Protein AF-A0A8X7SGF1-F1 (afdb_monomer)

Structure (mmCIF, N/CA/C/O backbone):
data_AF-A0A8X7SGF1-F1
#
_entry.id   AF-A0A8X7SGF1-F1
#
loop_
_atom_site.group_PDB
_atom_site.id
_atom_site.type_symbol
_atom_site.label_atom_id
_atom_site.label_alt_id
_atom_site.label_comp_id
_atom_site.label_asym_id
_atom_site.label_entity_id
_atom_site.label_seq_id
_atom_site.pdbx_PDB_ins_code
_atom_site.Cartn_x
_atom_site.Cartn_y
_atom_site.Cartn_z
_atom_site.occupancy
_atom_site.B_iso_or_equiv
_atom_site.auth_seq_id
_atom_site.auth_comp_id
_atom_site.auth_asym_id
_atom_site.auth_atom_id
_atom_site.pdbx_PDB_model_num
ATOM 1 N N . THR A 1 1 ? -8.282 21.516 -9.832 1.00 33.25 1 THR A N 1
ATOM 2 C CA . THR A 1 1 ? -8.262 21.975 -8.421 1.00 33.25 1 THR A CA 1
ATOM 3 C C . THR A 1 1 ? -7.778 20.864 -7.497 1.00 33.25 1 THR A C 1
ATOM 5 O O . THR A 1 1 ? -8.524 20.370 -6.670 1.00 33.25 1 THR A O 1
ATOM 8 N N . VAL A 1 2 ? -6.509 20.469 -7.648 1.00 25.66 2 VAL A N 1
ATOM 9 C CA . VAL A 1 2 ? -5.849 19.397 -6.868 1.00 25.66 2 VAL A CA 1
ATOM 10 C C . VAL A 1 2 ? -4.891 20.011 -5.836 1.00 25.66 2 VAL A C 1
ATOM 12 O O . VAL A 1 2 ? -4.900 19.639 -4.670 1.00 25.66 2 VAL A O 1
ATOM 15 N N . ARG A 1 3 ? -4.196 21.092 -6.219 1.00 24.41 3 ARG A N 1
ATOM 16 C CA . ARG A 1 3 ? -3.264 21.867 -5.378 1.00 24.41 3 ARG A CA 1
ATOM 17 C C . ARG A 1 3 ? -3.880 22.442 -4.092 1.00 24.41 3 ARG A C 1
ATOM 19 O O . ARG A 1 3 ? -3.211 22.495 -3.069 1.00 24.41 3 ARG A O 1
ATOM 26 N N . LYS A 1 4 ? -5.159 22.846 -4.118 1.00 27.17 4 LYS A N 1
ATOM 27 C CA . LYS A 1 4 ? -5.840 23.381 -2.922 1.00 27.17 4 LYS A CA 1
ATOM 28 C C . LYS A 1 4 ? -6.104 22.295 -1.871 1.00 27.17 4 LYS A C 1
ATOM 30 O O . LYS A 1 4 ? -5.933 22.583 -0.699 1.00 27.17 4 LYS A O 1
ATOM 35 N N . ARG A 1 5 ? -6.439 21.064 -2.288 1.00 30.67 5 ARG A N 1
ATOM 36 C CA . ARG A 1 5 ? -6.749 19.935 -1.388 1.00 30.67 5 ARG A CA 1
ATOM 37 C C . ARG A 1 5 ? -5.486 19.368 -0.721 1.00 30.67 5 ARG A C 1
ATOM 39 O O . ARG A 1 5 ? -5.527 19.025 0.453 1.00 30.67 5 ARG A O 1
ATOM 46 N N . TRP A 1 6 ? -4.356 19.377 -1.437 1.00 27.52 6 TRP A N 1
ATOM 47 C CA . TRP A 1 6 ? -3.036 19.022 -0.898 1.00 27.52 6 TRP A CA 1
ATOM 48 C C . TRP A 1 6 ? -2.572 19.964 0.219 1.00 27.52 6 TRP A C 1
ATOM 50 O O . TRP A 1 6 ? -2.143 19.490 1.263 1.00 27.52 6 TRP A O 1
ATOM 60 N N . ASN A 1 7 ? -2.723 21.284 0.051 1.00 27.34 7 ASN A N 1
ATOM 61 C CA . ASN A 1 7 ? -2.310 22.245 1.081 1.00 27.34 7 ASN A CA 1
ATOM 62 C C . ASN A 1 7 ? -3.175 22.178 2.346 1.00 27.34 7 ASN A C 1
ATOM 64 O O . ASN A 1 7 ? -2.676 22.460 3.428 1.00 27.34 7 ASN A O 1
ATOM 68 N N . THR A 1 8 ? -4.455 21.808 2.243 1.00 32.03 8 THR A N 1
ATOM 69 C CA . THR A 1 8 ? -5.311 21.639 3.429 1.00 32.03 8 THR A CA 1
ATOM 70 C C . THR A 1 8 ? -4.934 20.384 4.218 1.00 32.03 8 THR A C 1
ATOM 72 O O . THR A 1 8 ? -4.8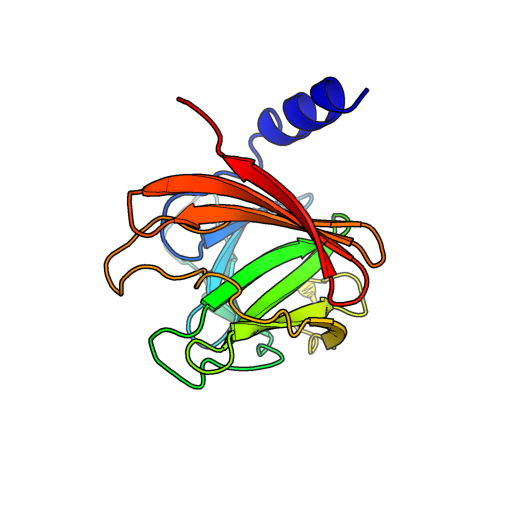69 20.449 5.437 1.00 32.03 8 THR A O 1
ATOM 75 N N . LEU A 1 9 ? -4.612 19.280 3.529 1.00 36.00 9 LEU A N 1
ATOM 76 C CA . LEU A 1 9 ? -4.141 18.025 4.134 1.00 36.00 9 LEU A CA 1
ATOM 77 C C . LEU A 1 9 ? -2.735 18.143 4.745 1.00 36.00 9 LEU A C 1
ATOM 79 O O . LEU A 1 9 ? -2.491 17.574 5.800 1.00 36.00 9 LEU A O 1
ATOM 83 N N . PHE A 1 10 ? -1.828 18.905 4.122 1.00 30.88 10 PHE A N 1
ATOM 84 C CA . PHE A 1 10 ? -0.491 19.176 4.674 1.00 30.88 10 PHE A CA 1
ATOM 85 C C . PHE A 1 10 ? -0.504 20.178 5.842 1.00 30.88 10 PHE A C 1
ATOM 87 O O . PHE A 1 10 ? 0.344 20.091 6.726 1.00 30.88 10 PHE A O 1
ATOM 94 N N . ASN A 1 11 ? -1.444 21.133 5.857 1.00 34.44 11 ASN A N 1
ATOM 95 C CA . ASN A 1 11 ? -1.582 22.107 6.949 1.00 34.44 11 ASN A CA 1
ATOM 96 C C . ASN A 1 11 ? -2.370 21.570 8.150 1.00 34.44 11 ASN A C 1
ATOM 98 O O . ASN A 1 11 ? -2.346 22.195 9.215 1.00 34.44 11 ASN A O 1
ATOM 102 N N . ASP A 1 12 ? -3.057 20.436 8.006 1.00 39.19 12 ASP A N 1
ATOM 103 C CA . ASP A 1 12 ? -3.652 19.743 9.138 1.00 39.19 12 ASP A CA 1
ATOM 104 C C . ASP A 1 12 ? -2.522 19.052 9.917 1.00 39.19 12 ASP A C 1
ATOM 106 O O . ASP A 1 12 ? -2.085 17.946 9.601 1.00 39.19 12 ASP A O 1
ATOM 110 N N . LYS A 1 13 ? -2.002 19.742 10.941 1.00 38.00 13 LYS A N 1
ATOM 111 C CA . LYS A 1 13 ? -0.894 19.314 11.824 1.00 38.00 13 LYS A CA 1
ATOM 112 C C . LYS A 1 13 ? -1.140 17.980 12.558 1.00 38.00 13 LYS A C 1
ATOM 114 O O . LYS A 1 13 ? -0.336 17.589 13.399 1.00 38.00 13 LYS A O 1
ATOM 119 N N . ARG A 1 14 ? -2.242 17.289 12.263 1.00 41.00 14 ARG A N 1
ATOM 120 C CA . ARG A 1 14 ? -2.637 15.981 12.794 1.00 41.00 14 ARG A CA 1
ATOM 121 C C . ARG A 1 14 ? -1.751 14.830 12.317 1.00 41.00 14 ARG A C 1
ATOM 123 O O . ARG A 1 14 ? -1.764 13.781 12.950 1.00 41.00 14 ARG A O 1
ATOM 130 N N . PHE A 1 15 ? -0.967 15.016 11.252 1.00 42.66 15 PHE A N 1
ATOM 131 C CA . PHE A 1 15 ? -0.182 13.937 10.651 1.00 42.66 15 PHE A CA 1
ATOM 132 C C . PHE A 1 15 ? 1.265 14.366 10.392 1.00 42.66 15 PHE A C 1
ATOM 134 O O . PHE A 1 15 ? 1.581 14.984 9.379 1.00 42.66 15 PHE A O 1
ATOM 141 N N . ILE A 1 16 ? 2.164 14.004 11.310 1.00 43.22 16 ILE A N 1
ATOM 142 C CA . ILE A 1 16 ? 3.612 14.169 11.138 1.00 43.22 16 ILE A CA 1
ATOM 143 C C . ILE A 1 16 ? 4.222 12.782 10.926 1.00 43.22 16 ILE A C 1
ATOM 145 O O . ILE A 1 16 ? 4.284 11.975 11.849 1.00 43.22 16 ILE A O 1
ATOM 149 N N . ASN A 1 17 ? 4.670 12.510 9.699 1.00 40.09 17 ASN A N 1
ATOM 150 C CA . ASN A 1 17 ? 5.427 11.310 9.350 1.00 40.09 17 ASN A CA 1
ATOM 151 C C .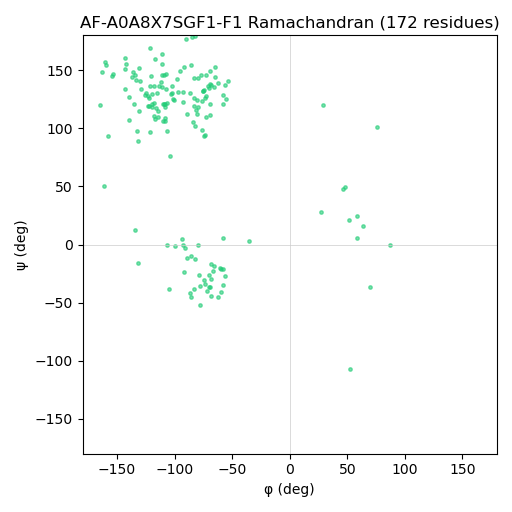 ASN A 1 17 ? 6.910 11.549 9.674 1.00 40.09 17 ASN A C 1
ATOM 153 O O . ASN A 1 17 ? 7.590 12.291 8.964 1.00 40.09 17 ASN A O 1
ATOM 157 N N . LYS A 1 18 ? 7.409 10.949 10.756 1.00 33.84 18 LYS A N 1
ATOM 158 C CA . LYS A 1 18 ? 8.845 10.850 11.042 1.00 33.84 18 LYS A CA 1
ATOM 159 C C . LYS A 1 18 ? 9.219 9.370 11.057 1.00 33.84 18 LYS A C 1
ATOM 161 O O . LYS A 1 18 ? 8.800 8.656 11.959 1.00 33.84 18 LYS A O 1
ATOM 166 N N . SER A 1 19 ? 9.947 8.973 10.011 1.00 45.72 19 SER A N 1
ATOM 167 C CA . SER A 1 19 ? 10.858 7.824 9.883 1.00 45.72 19 SER A CA 1
ATOM 168 C C . SER A 1 19 ? 10.566 6.579 10.740 1.00 45.72 19 SER A C 1
ATOM 170 O O . SER A 1 19 ? 10.668 6.604 11.962 1.00 45.72 19 SER A O 1
ATOM 172 N N . THR A 1 20 ? 10.350 5.453 10.043 1.00 43.16 20 THR A N 1
ATOM 173 C CA . THR A 1 20 ? 9.985 4.092 10.510 1.00 43.16 20 THR A CA 1
ATOM 174 C C . THR A 1 20 ? 8.517 3.951 10.916 1.00 43.16 20 THR A C 1
ATOM 176 O O . THR A 1 20 ? 8.130 4.409 11.976 1.00 43.16 20 THR A O 1
ATOM 179 N N . PHE A 1 21 ? 7.704 3.360 10.022 1.00 50.69 21 PHE A N 1
ATOM 180 C CA . PHE A 1 21 ? 6.302 2.902 10.152 1.00 50.69 21 PHE A CA 1
ATOM 181 C C . PHE A 1 21 ? 5.362 3.581 11.169 1.00 50.69 21 PHE A C 1
ATOM 183 O O . PHE A 1 21 ? 4.438 2.928 11.632 1.00 50.69 21 PHE A O 1
ATOM 190 N N . ARG A 1 22 ? 5.552 4.855 11.521 1.00 54.31 22 ARG A N 1
ATOM 191 C CA . ARG A 1 22 ? 4.816 5.542 12.586 1.00 54.31 22 ARG A CA 1
ATOM 192 C C . ARG A 1 22 ? 3.839 6.546 11.994 1.00 54.31 22 ARG A C 1
ATOM 194 O O . ARG A 1 22 ? 4.238 7.611 11.531 1.00 54.31 22 ARG A O 1
ATOM 201 N N . PHE A 1 23 ? 2.553 6.215 12.028 1.00 62.62 23 PHE A N 1
ATOM 202 C CA . PHE A 1 23 ? 1.475 7.171 11.767 1.00 62.62 23 PHE A CA 1
ATOM 203 C C . PHE A 1 23 ? 1.025 7.793 13.083 1.00 62.62 23 PHE A C 1
ATOM 205 O O . PHE A 1 23 ? 1.148 7.173 14.137 1.00 62.62 23 PHE A O 1
ATOM 212 N N . ILE A 1 24 ? 0.496 9.010 13.025 1.00 55.34 24 ILE A N 1
ATOM 213 C CA . ILE A 1 24 ? -0.205 9.620 14.151 1.00 55.34 24 ILE A CA 1
ATOM 214 C C . ILE A 1 24 ? -1.680 9.678 13.763 1.00 55.34 24 ILE A C 1
ATOM 216 O O . ILE A 1 24 ? -2.001 10.254 12.732 1.00 55.34 24 ILE A O 1
ATOM 220 N N . LEU A 1 25 ? -2.569 9.048 14.527 1.00 62.22 25 LEU A N 1
ATOM 221 C CA . LEU A 1 25 ? -4.017 9.179 14.369 1.00 62.22 25 LEU A CA 1
ATOM 222 C C . LEU A 1 25 ? -4.541 10.110 15.452 1.00 62.22 25 LEU A C 1
ATOM 224 O O . LEU A 1 25 ? -4.270 9.890 16.624 1.00 62.22 25 LEU A O 1
ATOM 228 N N . SER A 1 26 ? -5.336 11.108 15.087 1.00 45.28 26 SER A N 1
ATOM 229 C CA . SER A 1 26 ? -6.093 11.899 16.058 1.00 45.28 26 SER A CA 1
ATOM 230 C C . SER A 1 26 ? -7.568 11.557 15.918 1.00 45.28 26 SER A C 1
ATOM 232 O O . SER A 1 26 ? -8.159 11.747 14.857 1.00 45.28 26 SER A O 1
ATOM 234 N N . THR A 1 27 ? -8.166 11.074 16.996 1.00 59.09 27 THR A N 1
ATOM 235 C CA . THR A 1 27 ? -9.620 11.073 17.177 1.00 59.09 27 THR A CA 1
ATOM 236 C C . THR A 1 27 ? -10.052 12.426 17.752 1.00 59.09 27 THR A C 1
ATOM 238 O O . THR A 1 27 ? -9.214 13.299 17.994 1.00 59.09 27 THR A O 1
ATOM 241 N N . GLY A 1 28 ? -11.357 12.632 17.954 1.00 51.47 28 GLY A N 1
ATOM 242 C CA . GLY A 1 28 ? -11.884 13.885 18.509 1.00 51.47 28 GLY A CA 1
ATOM 243 C C . GLY A 1 28 ? -11.366 14.229 19.913 1.00 51.47 28 GLY A C 1
ATOM 244 O O . GLY A 1 28 ? -11.416 15.394 20.292 1.00 51.47 28 GLY A O 1
ATOM 245 N N . SER A 1 29 ? -10.850 13.249 20.662 1.00 57.47 29 SER A N 1
ATOM 246 C CA . SER A 1 29 ? -10.389 13.411 22.050 1.00 57.47 29 SER A CA 1
ATOM 247 C C . SER A 1 29 ? -8.999 12.830 22.338 1.00 57.47 29 SER A C 1
ATOM 249 O O . SER A 1 29 ? -8.417 13.171 23.364 1.00 57.47 29 SER A O 1
ATOM 251 N N . LYS A 1 30 ? -8.454 11.969 21.467 1.00 62.53 30 LYS A N 1
ATOM 252 C CA . LYS A 1 30 ? -7.214 11.215 21.721 1.00 62.53 30 LYS A CA 1
ATOM 253 C C . LYS A 1 30 ? -6.282 11.198 20.519 1.00 62.53 30 LYS A C 1
ATOM 255 O O . LYS A 1 30 ? -6.743 11.172 19.377 1.00 62.53 30 LYS A O 1
ATOM 260 N N . ILE A 1 31 ? -4.980 11.146 20.778 1.00 63.44 31 ILE A N 1
ATOM 261 C CA . ILE A 1 31 ? -3.936 11.001 19.759 1.00 63.44 31 ILE A CA 1
ATOM 262 C C . ILE A 1 31 ? -3.292 9.624 19.928 1.00 63.44 31 ILE A C 1
ATOM 264 O O . ILE A 1 31 ? -3.049 9.193 21.046 1.00 63.44 31 ILE A O 1
ATOM 268 N N . TYR A 1 32 ? -2.985 8.943 18.832 1.00 65.06 32 TYR A N 1
ATOM 269 C CA . TYR A 1 32 ? -2.369 7.624 18.821 1.00 65.06 32 TYR A CA 1
ATOM 270 C C . TYR A 1 32 ? -1.166 7.603 17.890 1.00 65.06 32 TYR A C 1
ATOM 272 O O . TYR A 1 32 ? -1.220 8.155 16.798 1.00 65.06 32 TYR A O 1
ATOM 280 N N . SER A 1 33 ? -0.097 6.924 18.286 1.00 67.25 33 SER A N 1
ATOM 281 C CA . SER A 1 33 ? 0.973 6.495 17.395 1.00 67.25 33 SER A CA 1
ATOM 282 C C . SER A 1 33 ? 0.667 5.086 16.900 1.00 67.25 33 SER A C 1
ATOM 284 O O . SER A 1 33 ? 0.355 4.216 17.697 1.00 67.25 33 SER A O 1
ATOM 286 N N . VAL A 1 34 ? 0.758 4.848 15.599 1.00 66.38 34 VAL A N 1
ATOM 287 C CA . VAL A 1 34 ? 0.551 3.531 14.993 1.00 66.38 34 VAL A CA 1
ATOM 288 C C . VAL A 1 34 ? 1.869 3.078 14.403 1.00 66.38 34 VAL A C 1
ATOM 290 O O . VAL A 1 34 ? 2.337 3.725 13.474 1.00 66.38 34 VAL A O 1
ATOM 293 N N . SER A 1 35 ? 2.451 2.003 14.925 1.00 64.69 35 SER A N 1
ATOM 294 C CA . SER A 1 35 ? 3.665 1.367 14.407 1.00 64.69 35 SER A CA 1
ATOM 295 C C . SER A 1 35 ? 3.376 0.003 13.790 1.00 64.69 35 SER A C 1
ATOM 297 O O . SER A 1 35 ? 2.410 -0.660 14.162 1.00 64.69 35 SER A O 1
ATOM 299 N N . ILE A 1 36 ? 4.229 -0.433 12.864 1.00 60.50 36 ILE A N 1
ATOM 300 C CA . ILE A 1 36 ? 4.109 -1.740 12.211 1.00 60.50 36 ILE A CA 1
ATOM 301 C C . ILE A 1 36 ? 5.358 -2.555 12.501 1.00 60.50 36 ILE A C 1
ATOM 303 O O . ILE A 1 36 ? 6.445 -2.146 12.099 1.00 60.50 36 ILE A O 1
ATOM 307 N N . ASP A 1 37 ? 5.172 -3.692 13.169 1.00 49.16 37 ASP A N 1
ATOM 308 C CA . ASP A 1 37 ? 6.198 -4.720 13.362 1.00 49.16 37 ASP A CA 1
ATOM 309 C C . ASP A 1 37 ? 5.555 -6.037 13.837 1.00 49.16 37 ASP A C 1
ATOM 311 O O . ASP A 1 37 ? 4.939 -6.070 14.908 1.00 49.16 37 ASP A O 1
ATOM 315 N N . PRO A 1 38 ? 5.677 -7.159 13.104 1.00 57.09 38 PRO A N 1
ATOM 316 C CA . PRO A 1 38 ? 4.751 -7.709 12.075 1.00 57.09 38 PRO A CA 1
ATOM 317 C C . PRO A 1 38 ? 3.224 -7.527 12.275 1.00 57.09 38 PRO A C 1
ATOM 319 O O . PRO A 1 38 ? 2.419 -8.025 11.483 1.00 57.09 38 PRO A O 1
ATOM 322 N N . LYS A 1 39 ? 2.800 -6.837 13.328 1.00 62.50 39 LYS A N 1
ATOM 323 C CA . LYS A 1 39 ? 1.424 -6.482 13.665 1.00 62.50 39 LYS A CA 1
ATOM 324 C C . LYS A 1 39 ? 1.277 -4.965 13.665 1.00 62.50 39 LYS A C 1
ATOM 326 O O . LYS A 1 39 ? 2.263 -4.238 13.793 1.00 62.50 39 LYS A O 1
ATOM 331 N N . ILE A 1 40 ? 0.043 -4.487 13.536 1.00 67.06 40 ILE A N 1
ATOM 332 C CA . ILE A 1 40 ? -0.251 -3.070 13.742 1.00 67.06 40 ILE A CA 1
ATOM 333 C C . ILE A 1 40 ? -0.365 -2.850 15.249 1.00 67.06 40 ILE A C 1
ATOM 335 O O . ILE A 1 40 ? -1.280 -3.366 15.892 1.00 67.06 40 ILE A O 1
ATOM 339 N N . VAL A 1 41 ? 0.586 -2.106 15.802 1.00 63.38 41 VAL A N 1
ATOM 340 C CA . VAL A 1 41 ? 0.621 -1.711 17.211 1.00 63.38 41 VAL A CA 1
ATOM 341 C C . VAL A 1 41 ? 0.177 -0.262 17.303 1.00 63.38 41 VAL A C 1
ATOM 343 O O . VAL A 1 41 ? 0.688 0.592 16.580 1.00 63.38 41 VAL A O 1
ATOM 346 N N . VAL A 1 42 ? -0.772 0.017 18.186 1.00 66.12 42 VAL A N 1
ATOM 347 C CA . VAL A 1 42 ? -1.274 1.366 18.438 1.00 66.12 42 VAL A CA 1
ATOM 348 C C . VAL A 1 42 ? -0.917 1.747 19.871 1.00 66.12 42 VAL A C 1
ATOM 350 O O . VAL A 1 42 ? -1.153 0.982 20.803 1.00 66.12 42 VAL A O 1
ATOM 353 N N . SER A 1 43 ? -0.328 2.927 20.038 1.00 66.56 43 SER A N 1
ATOM 354 C CA . SER A 1 43 ? 0.014 3.508 21.332 1.00 66.56 43 SER A CA 1
ATOM 355 C C . SER A 1 43 ? -0.708 4.832 21.520 1.00 66.56 43 SER A C 1
ATOM 357 O O . SER A 1 43 ? -0.491 5.756 20.738 1.00 66.56 43 SER A O 1
ATOM 359 N N . GLU A 1 44 ? -1.534 4.963 22.554 1.00 67.12 44 GLU A N 1
ATOM 360 C CA . GLU A 1 44 ? -2.136 6.255 22.904 1.00 67.12 44 GLU A CA 1
ATOM 361 C C . GLU A 1 44 ? -1.045 7.245 23.362 1.00 67.12 44 GLU A C 1
ATOM 363 O O . GLU A 1 44 ? -0.113 6.893 24.088 1.00 67.12 44 GLU A O 1
ATOM 368 N N . LEU A 1 45 ? -1.127 8.483 22.879 1.00 64.25 45 LEU A N 1
ATOM 369 C CA . LEU A 1 45 ? -0.269 9.603 23.248 1.00 64.25 45 LEU A CA 1
ATOM 370 C C . LEU A 1 45 ? -1.086 10.555 24.128 1.00 64.25 45 LEU A C 1
ATOM 372 O O . LEU A 1 45 ? -1.850 11.378 23.622 1.00 64.25 45 LEU A O 1
ATOM 376 N N . THR A 1 46 ? -0.932 10.441 25.443 1.00 59.81 46 THR A N 1
ATOM 377 C CA . THR A 1 46 ? -1.497 11.371 26.431 1.00 59.81 46 THR A CA 1
ATOM 378 C C . THR A 1 46 ? -0.561 12.564 26.660 1.00 59.81 46 THR A C 1
ATOM 380 O O . THR A 1 46 ? 0.639 12.469 26.420 1.00 59.81 46 THR A O 1
ATOM 383 N N . LEU A 1 47 ? -1.098 13.716 27.093 1.00 56.09 47 LEU A N 1
ATOM 384 C CA . LEU A 1 47 ? -0.305 14.935 27.356 1.00 56.09 47 LEU A CA 1
ATOM 385 C C . LEU A 1 47 ? 0.676 14.778 28.537 1.00 56.09 47 LEU A C 1
ATOM 387 O O . LEU A 1 47 ? 1.672 15.496 28.591 1.00 56.09 47 LEU A O 1
ATOM 391 N N . ASP A 1 48 ? 0.457 13.777 29.391 1.00 52.09 48 ASP A N 1
ATOM 392 C CA . ASP A 1 48 ? 1.337 13.387 30.492 1.00 52.09 48 ASP A CA 1
ATOM 393 C C . ASP A 1 48 ? 2.108 12.114 30.089 1.00 52.09 48 ASP A C 1
ATOM 395 O O . ASP A 1 48 ? 1.744 10.995 30.451 1.00 52.09 48 ASP A O 1
ATOM 399 N N . ILE A 1 49 ? 3.128 12.235 29.232 1.00 55.84 49 ILE A N 1
ATOM 400 C CA . ILE A 1 49 ? 3.813 11.048 28.686 1.00 55.84 49 ILE A CA 1
ATOM 401 C C . ILE A 1 49 ? 4.748 10.429 29.735 1.00 55.84 49 ILE A C 1
ATOM 403 O O . ILE A 1 49 ? 5.904 10.837 29.832 1.00 55.84 49 ILE A O 1
ATOM 407 N N . LEU A 1 50 ? 4.286 9.379 30.423 1.00 41.69 50 LEU A N 1
ATOM 408 C CA . LEU A 1 50 ? 5.092 8.188 30.740 1.00 41.69 50 LEU A CA 1
ATOM 409 C C . LEU A 1 50 ? 4.223 6.970 31.115 1.00 41.69 50 LEU A C 1
ATOM 411 O O . LEU A 1 50 ? 4.468 6.329 32.124 1.00 41.69 50 LEU A O 1
ATOM 415 N N . ASP A 1 51 ? 3.216 6.629 30.312 1.00 45.97 51 ASP A N 1
ATOM 416 C CA . ASP A 1 51 ? 2.786 5.227 30.213 1.00 45.97 51 ASP A CA 1
ATOM 417 C C . ASP A 1 51 ? 2.037 5.018 28.894 1.00 45.97 51 ASP A C 1
ATOM 419 O O . ASP A 1 51 ? 0.853 5.317 28.744 1.00 45.97 51 ASP A O 1
ATOM 423 N N . LYS A 1 52 ? 2.778 4.589 27.868 1.00 54.91 52 LYS A N 1
ATOM 424 C CA . LYS A 1 52 ? 2.197 4.240 26.569 1.00 54.91 52 LYS A CA 1
ATOM 425 C C . LYS A 1 52 ? 1.654 2.822 26.659 1.00 54.91 52 LYS A C 1
ATOM 427 O O . LYS A 1 52 ? 2.419 1.867 26.513 1.00 54.91 52 LYS A O 1
ATOM 432 N N . PHE A 1 53 ? 0.343 2.677 26.813 1.00 54.53 53 PHE A N 1
ATOM 433 C CA . PHE A 1 53 ? -0.308 1.404 26.509 1.00 54.53 53 PHE A CA 1
ATOM 434 C C . PHE A 1 53 ? -0.014 1.055 25.048 1.00 54.53 53 PHE A C 1
ATOM 436 O O . PHE A 1 53 ? -0.275 1.858 24.156 1.00 54.53 53 PHE A O 1
ATOM 443 N N . SER A 1 54 ? 0.619 -0.094 24.816 1.00 57.06 54 SER A N 1
ATOM 444 C CA . SER A 1 54 ? 0.917 -0.606 23.478 1.00 57.06 54 SER A CA 1
ATOM 445 C C . SER A 1 54 ? 0.035 -1.811 23.240 1.00 57.06 54 SER A C 1
ATOM 447 O O . SER A 1 54 ? 0.263 -2.873 23.817 1.00 57.06 54 SER A O 1
ATOM 449 N N . GLU A 1 55 ? -0.976 -1.639 22.401 1.00 56.19 55 GLU A N 1
ATOM 450 C CA . GLU A 1 55 ? -1.929 -2.696 22.099 1.00 56.19 55 GLU A CA 1
ATOM 451 C C . GLU A 1 55 ? -1.786 -3.125 20.643 1.00 56.19 55 GLU A C 1
ATOM 453 O O . GLU A 1 55 ? -1.646 -2.307 19.727 1.00 56.19 55 GLU A O 1
ATOM 458 N N . VAL A 1 56 ? -1.800 -4.441 20.426 1.00 55.78 56 VAL A N 1
ATOM 459 C CA . VAL A 1 56 ? -1.945 -5.000 19.084 1.00 55.78 56 VAL A CA 1
ATOM 460 C C . VAL A 1 56 ? -3.367 -4.711 18.644 1.00 55.78 56 VAL A C 1
ATOM 462 O O . VAL A 1 56 ? -4.314 -5.280 19.174 1.00 55.78 56 VAL A O 1
ATOM 465 N N . PHE A 1 57 ? -3.497 -3.832 17.662 1.00 59.84 57 PHE A N 1
ATOM 466 C CA . PHE A 1 57 ? -4.791 -3.354 17.215 1.00 59.84 57 PHE A CA 1
ATOM 467 C C . PHE A 1 57 ? -5.405 -4.268 16.158 1.00 59.84 57 PHE A C 1
ATOM 469 O O . PHE A 1 57 ? -6.597 -4.558 16.180 1.00 59.84 57 PHE A O 1
ATOM 476 N N . CYS A 1 58 ? -4.584 -4.742 15.222 1.00 67.25 58 CYS A N 1
ATOM 477 C CA . CYS A 1 58 ? -5.014 -5.733 14.250 1.00 67.25 58 CYS A CA 1
ATOM 478 C C . CYS A 1 58 ? -3.844 -6.470 13.603 1.00 67.25 58 CYS A C 1
ATOM 480 O O . CYS A 1 58 ? -2.708 -5.987 13.523 1.00 67.25 58 CYS A O 1
ATOM 482 N N . ASN A 1 59 ? -4.157 -7.662 13.102 1.00 73.25 59 ASN A N 1
ATOM 483 C CA . ASN A 1 59 ? -3.244 -8.424 12.269 1.00 73.25 59 ASN A CA 1
ATOM 484 C C . ASN A 1 59 ? -3.271 -7.881 10.834 1.00 73.25 59 ASN A C 1
ATOM 486 O O . ASN A 1 59 ? -4.318 -7.476 10.319 1.00 73.25 59 ASN A O 1
ATOM 490 N N . LEU A 1 60 ? -2.108 -7.878 10.187 1.00 81.19 60 LEU A N 1
ATOM 491 C CA . LEU A 1 60 ? -2.000 -7.561 8.767 1.00 81.19 60 LEU A CA 1
ATOM 492 C C . LEU A 1 60 ? -2.630 -8.688 7.924 1.00 81.19 60 LEU A C 1
ATOM 494 O O . LEU A 1 60 ? -2.561 -9.853 8.318 1.00 81.19 60 LEU A O 1
ATOM 498 N N . PRO A 1 61 ? -3.204 -8.376 6.746 1.00 82.38 61 PRO A N 1
ATOM 499 C CA . PRO A 1 61 ? -3.769 -9.375 5.840 1.00 82.38 61 PRO A CA 1
ATOM 500 C C . PRO A 1 61 ? -2.701 -10.299 5.253 1.00 82.38 61 PRO A C 1
ATOM 502 O O . PRO A 1 61 ? -3.006 -11.399 4.801 1.00 82.38 61 PRO A O 1
ATOM 505 N N . CYS A 1 62 ? -1.450 -9.840 5.227 1.00 79.12 62 CYS A N 1
ATOM 506 C CA . CYS A 1 62 ? -0.309 -10.594 4.750 1.00 79.12 62 CYS A CA 1
ATOM 507 C C . CYS A 1 62 ? 0.981 -10.084 5.406 1.00 79.12 62 CYS A C 1
ATOM 509 O O . CYS A 1 62 ? 1.133 -8.890 5.666 1.00 79.12 62 CYS A O 1
ATOM 511 N N . GLY A 1 63 ? 1.907 -11.006 5.674 1.00 73.62 63 GLY A N 1
ATOM 512 C CA . GLY A 1 63 ? 3.249 -10.691 6.162 1.00 73.62 63 GLY A CA 1
ATOM 513 C C . GLY A 1 63 ? 4.259 -10.491 5.029 1.00 73.62 63 GLY A C 1
ATOM 514 O O . GLY A 1 63 ? 3.944 -10.676 3.844 1.00 73.62 63 GLY A O 1
ATOM 515 N N . MET A 1 64 ? 5.489 -10.145 5.407 1.00 74.31 64 MET A N 1
ATOM 516 C CA . MET A 1 64 ? 6.650 -10.195 4.515 1.00 74.31 64 MET A CA 1
ATOM 517 C C . MET A 1 64 ? 7.046 -11.656 4.291 1.00 74.31 64 MET A C 1
ATOM 519 O O . MET A 1 64 ? 7.225 -12.401 5.252 1.00 74.31 64 MET A O 1
ATOM 523 N N . ASN A 1 65 ? 7.178 -12.066 3.030 1.00 80.69 65 ASN A N 1
ATOM 524 C CA . ASN A 1 65 ? 7.691 -13.393 2.675 1.00 80.69 65 ASN A CA 1
ATOM 525 C C . ASN A 1 65 ? 9.212 -13.358 2.462 1.00 80.69 65 ASN A C 1
ATOM 527 O O . ASN A 1 65 ? 9.880 -14.381 2.571 1.00 80.69 65 ASN A O 1
ATOM 531 N N . HIS A 1 66 ? 9.749 -12.180 2.142 1.00 79.94 66 HIS A N 1
ATOM 532 C CA . HIS A 1 66 ? 11.167 -11.916 1.945 1.00 79.94 66 HIS A CA 1
ATOM 533 C C . HIS A 1 66 ? 11.557 -10.624 2.689 1.00 79.94 66 HIS A C 1
ATOM 535 O O . HIS A 1 66 ? 10.752 -9.692 2.699 1.00 79.94 66 HIS A O 1
ATOM 541 N N . PRO A 1 67 ? 12.774 -10.497 3.257 1.00 75.81 67 PRO A N 1
ATOM 542 C CA . PRO A 1 67 ? 13.211 -9.278 3.960 1.00 75.81 67 PRO A CA 1
ATOM 543 C C . PRO A 1 67 ? 13.139 -8.004 3.109 1.00 75.81 67 PRO A C 1
ATOM 545 O O . PRO A 1 67 ? 12.948 -6.909 3.621 1.00 75.81 67 PRO A O 1
ATOM 548 N N . ARG A 1 68 ? 13.255 -8.167 1.787 1.00 77.94 68 ARG A N 1
ATOM 549 C CA . ARG A 1 68 ? 13.154 -7.085 0.794 1.00 77.94 68 ARG A CA 1
ATOM 550 C C . ARG A 1 68 ? 11.752 -6.896 0.208 1.00 77.94 68 ARG A C 1
ATOM 552 O O . ARG A 1 68 ? 11.602 -6.133 -0.746 1.00 77.94 68 ARG A O 1
ATOM 559 N N . ASP A 1 69 ? 10.748 -7.629 0.693 1.00 84.38 69 ASP A N 1
ATOM 560 C CA . ASP A 1 69 ? 9.363 -7.352 0.313 1.00 84.38 69 ASP A CA 1
ATOM 561 C C . ASP A 1 69 ? 8.992 -5.944 0.774 1.00 84.38 69 ASP A C 1
ATOM 563 O O . ASP A 1 69 ? 9.326 -5.514 1.874 1.00 84.38 69 ASP A O 1
ATOM 567 N N . ALA A 1 70 ? 8.270 -5.224 -0.068 1.00 84.88 70 ALA A N 1
ATOM 568 C CA . ALA A 1 70 ? 7.787 -3.904 0.277 1.00 84.88 70 ALA A CA 1
ATOM 569 C C . ALA A 1 70 ? 6.453 -4.035 1.012 1.00 84.88 70 ALA A C 1
ATOM 571 O O . ALA A 1 70 ? 5.564 -4.730 0.519 1.00 84.88 70 ALA A O 1
ATOM 572 N N . LEU A 1 71 ? 6.289 -3.375 2.160 1.00 85.62 71 LEU A N 1
ATOM 573 C CA . LEU A 1 71 ? 5.047 -3.411 2.932 1.00 85.62 71 LEU A CA 1
ATOM 574 C C . LEU A 1 71 ? 4.730 -2.022 3.492 1.00 85.62 71 LEU A C 1
ATOM 576 O O . LEU A 1 71 ? 5.390 -1.559 4.415 1.00 85.62 71 LEU A O 1
ATOM 580 N N . PHE A 1 72 ? 3.729 -1.338 2.933 1.00 83.56 72 PHE A N 1
ATOM 581 C CA . PHE A 1 72 ? 3.428 0.059 3.258 1.00 83.56 72 PHE A CA 1
ATOM 582 C C . PHE A 1 72 ? 1.951 0.278 3.573 1.00 83.56 72 PHE A C 1
ATOM 584 O O . PHE A 1 72 ? 1.080 0.175 2.705 1.00 83.56 72 PHE A O 1
ATOM 591 N N . LEU A 1 73 ? 1.669 0.656 4.815 1.00 81.81 73 LEU A N 1
ATOM 592 C CA . LEU A 1 73 ? 0.339 1.067 5.252 1.00 81.81 73 LEU A CA 1
ATOM 593 C C . LEU A 1 73 ? 0.098 2.540 4.904 1.00 81.81 73 LEU A C 1
ATOM 595 O O . LEU A 1 73 ? 1.008 3.364 4.975 1.00 81.81 73 LEU A O 1
ATOM 599 N N . ARG A 1 74 ? -1.127 2.890 4.529 1.00 82.69 74 ARG A N 1
ATOM 600 C CA . ARG A 1 74 ? -1.578 4.275 4.346 1.00 82.69 74 ARG A CA 1
ATOM 601 C C . ARG A 1 74 ? -3.022 4.405 4.819 1.00 82.69 74 ARG A C 1
ATOM 603 O O . ARG A 1 74 ? -3.752 3.420 4.903 1.00 82.69 74 ARG A O 1
ATOM 610 N N . VAL A 1 75 ? -3.435 5.636 5.102 1.00 80.44 75 VAL A N 1
ATOM 611 C CA . VAL A 1 75 ? -4.851 5.964 5.288 1.00 80.44 75 VAL A CA 1
ATOM 612 C C . VAL A 1 75 ? -5.556 5.875 3.936 1.00 80.44 75 VAL A C 1
ATOM 614 O O . VAL A 1 75 ? -5.060 6.378 2.928 1.00 80.44 75 VAL A O 1
ATOM 617 N N . TYR A 1 76 ? -6.719 5.239 3.927 1.00 83.69 76 TYR A N 1
ATOM 618 C CA . TYR A 1 76 ? -7.570 5.044 2.766 1.00 83.69 76 TYR A CA 1
ATOM 619 C C . TYR A 1 76 ? -8.948 5.638 3.046 1.00 83.69 76 TYR A C 1
ATOM 621 O O . TYR A 1 76 ? -9.579 5.278 4.035 1.00 83.69 76 TYR A O 1
ATOM 629 N N . LYS A 1 77 ? -9.425 6.531 2.168 1.00 85.06 77 LYS A N 1
ATOM 630 C CA . LYS A 1 77 ? -10.754 7.168 2.273 1.00 85.06 77 LYS A CA 1
ATOM 631 C C . LYS A 1 77 ? -11.058 7.690 3.691 1.00 85.06 77 LYS A C 1
ATOM 633 O O . LYS A 1 77 ? -12.125 7.434 4.230 1.00 85.06 77 LYS A O 1
ATOM 638 N N . ASP A 1 78 ? -10.085 8.402 4.257 1.00 74.81 78 ASP A N 1
ATOM 639 C CA . ASP A 1 78 ? -10.118 9.127 5.537 1.00 74.8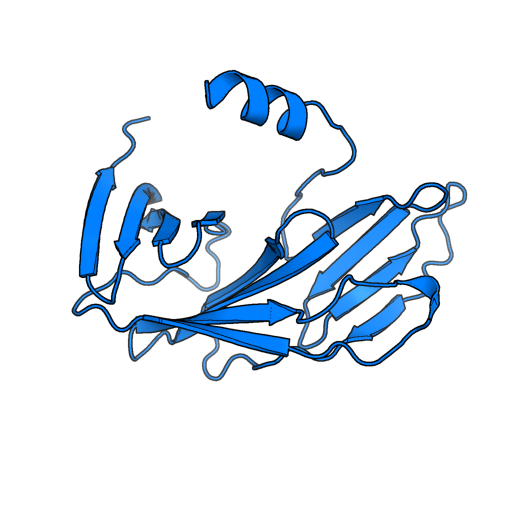1 78 ASP A CA 1
ATOM 640 C C . ASP A 1 78 ? -10.157 8.283 6.824 1.00 74.81 78 ASP A C 1
ATOM 642 O O . ASP A 1 78 ? -9.520 8.665 7.803 1.00 74.81 78 ASP A O 1
ATOM 646 N N . ASP A 1 79 ? -10.847 7.141 6.849 1.00 77.06 79 ASP A N 1
ATOM 647 C CA . ASP A 1 79 ? -11.092 6.383 8.089 1.00 77.06 79 ASP A CA 1
ATOM 648 C C . ASP A 1 79 ? -10.853 4.866 7.991 1.00 77.06 79 ASP A C 1
ATOM 650 O O . ASP A 1 79 ? -11.205 4.093 8.893 1.00 77.06 79 ASP A O 1
ATOM 654 N N . ARG A 1 80 ? -10.220 4.437 6.899 1.00 84.62 80 ARG A N 1
ATOM 655 C CA . ARG A 1 80 ? -9.803 3.056 6.646 1.00 84.62 80 ARG A CA 1
ATOM 656 C C . ARG A 1 80 ? -8.301 2.982 6.428 1.00 84.62 80 ARG A C 1
ATOM 658 O O . ARG A 1 80 ? -7.640 4.001 6.235 1.00 84.62 80 ARG A O 1
ATOM 665 N N . PHE A 1 81 ? -7.758 1.769 6.418 1.00 85.81 81 PHE A N 1
ATOM 666 C CA . PHE A 1 81 ? -6.378 1.554 5.989 1.00 85.81 81 PHE A CA 1
ATOM 667 C C . PHE A 1 81 ? -6.312 0.886 4.627 1.00 85.81 81 PHE A C 1
ATOM 669 O O . PHE A 1 81 ? -7.145 0.045 4.292 1.00 85.81 81 PHE A O 1
ATOM 676 N N . SER A 1 82 ? -5.278 1.246 3.877 1.00 89.38 82 SER A N 1
ATOM 677 C CA . SER A 1 82 ? -4.751 0.471 2.764 1.00 89.38 82 SER A CA 1
ATOM 678 C C . SER A 1 82 ? -3.382 -0.084 3.122 1.00 89.38 82 SER A C 1
ATOM 680 O O . SER A 1 82 ? -2.594 0.586 3.786 1.00 89.38 82 SER A O 1
ATOM 682 N N . LEU A 1 83 ? -3.077 -1.276 2.633 1.00 89.75 83 LEU A N 1
ATOM 683 C CA . LEU A 1 83 ? -1.763 -1.887 2.709 1.00 89.75 83 LEU A CA 1
ATOM 684 C C . LEU A 1 83 ? -1.298 -2.227 1.298 1.00 89.75 83 LEU A C 1
ATOM 686 O O . LEU A 1 83 ? -1.940 -3.018 0.609 1.00 89.75 83 LEU A O 1
ATOM 690 N N . LEU A 1 84 ? -0.177 -1.640 0.889 1.00 92.00 84 LEU A N 1
ATOM 691 C CA . LEU A 1 84 ? 0.536 -2.008 -0.323 1.00 92.00 84 LEU A CA 1
ATOM 692 C C . LEU A 1 84 ? 1.591 -3.040 0.047 1.00 92.00 84 LEU A C 1
ATOM 694 O O . LEU A 1 84 ? 2.466 -2.756 0.863 1.00 92.00 84 LEU A O 1
ATOM 698 N N . LYS A 1 85 ? 1.525 -4.210 -0.580 1.00 91.38 85 LYS A N 1
ATOM 699 C CA . LYS A 1 85 ? 2.588 -5.209 -0.563 1.00 91.38 85 LYS A CA 1
ATOM 700 C C . LYS A 1 85 ? 3.214 -5.295 -1.947 1.00 91.38 85 LYS A C 1
ATOM 702 O O . LYS A 1 85 ? 2.478 -5.373 -2.922 1.00 91.38 85 LYS A O 1
ATOM 707 N N . GLN A 1 86 ? 4.538 -5.343 -2.043 1.00 91.62 86 GLN A N 1
ATOM 708 C CA . GLN A 1 86 ? 5.228 -5.765 -3.259 1.00 91.62 86 GLN A CA 1
ATOM 709 C C . GLN A 1 86 ? 6.152 -6.938 -2.949 1.00 91.62 86 GLN A C 1
ATOM 711 O O . GLN A 1 86 ? 6.994 -6.854 -2.059 1.00 91.62 86 GLN A O 1
ATOM 716 N N . CYS A 1 87 ? 6.022 -8.019 -3.712 1.00 90.00 87 CYS A N 1
ATOM 717 C CA . CYS A 1 87 ? 6.969 -9.121 -3.648 1.00 90.00 87 CYS A CA 1
ATOM 718 C C . CYS A 1 87 ? 8.291 -8.721 -4.312 1.00 90.00 87 CYS A C 1
ATOM 720 O O . CYS A 1 87 ? 8.303 -8.343 -5.486 1.00 90.00 87 CYS A O 1
ATOM 722 N N . HIS A 1 88 ? 9.409 -8.863 -3.602 1.00 86.12 88 HIS A N 1
ATOM 723 C CA . HIS A 1 88 ? 10.726 -8.511 -4.136 1.00 86.12 88 HIS A CA 1
ATOM 724 C C . HIS A 1 88 ? 11.088 -9.305 -5.399 1.00 86.12 88 HIS A C 1
ATOM 726 O O . HIS A 1 88 ? 11.641 -8.741 -6.343 1.00 86.12 88 HIS A O 1
ATOM 732 N N . VAL A 1 89 ? 10.760 -10.602 -5.406 1.00 87.25 89 VAL A N 1
ATOM 733 C CA . VAL A 1 89 ? 11.136 -11.551 -6.465 1.00 87.25 89 VAL A CA 1
ATOM 734 C C . VAL A 1 89 ? 10.243 -11.393 -7.692 1.00 87.25 89 VAL A C 1
ATOM 736 O O . VAL A 1 89 ? 10.737 -11.239 -8.802 1.00 87.25 89 VAL A O 1
ATOM 739 N N . THR A 1 90 ? 8.921 -11.415 -7.502 1.00 90.81 90 THR A N 1
ATOM 740 C CA . THR A 1 90 ? 7.962 -11.410 -8.624 1.00 90.81 90 THR A CA 1
ATOM 741 C C . THR A 1 90 ? 7.555 -10.011 -9.071 1.00 90.81 90 THR A C 1
ATOM 743 O O . THR A 1 90 ? 6.886 -9.874 -10.089 1.00 90.81 90 THR A O 1
ATOM 746 N N . LYS A 1 91 ? 7.889 -8.976 -8.289 1.00 90.25 91 LYS A N 1
ATOM 747 C CA . LYS A 1 91 ? 7.427 -7.585 -8.454 1.00 90.25 91 LYS A CA 1
ATOM 748 C C . LYS A 1 91 ? 5.907 -7.405 -8.405 1.00 90.25 91 LYS A C 1
ATOM 750 O O . LYS A 1 91 ? 5.426 -6.284 -8.561 1.00 90.25 91 LYS A O 1
ATOM 755 N N . LYS A 1 92 ? 5.154 -8.473 -8.114 1.00 93.44 92 LYS A N 1
ATOM 756 C CA . LYS A 1 92 ? 3.704 -8.437 -7.921 1.00 93.44 92 LYS A CA 1
ATOM 757 C C . LYS A 1 92 ? 3.367 -7.472 -6.791 1.00 93.44 92 LYS A C 1
ATOM 759 O O . LYS A 1 92 ? 3.914 -7.601 -5.693 1.00 93.44 92 LYS A O 1
ATOM 764 N N . ILE A 1 93 ? 2.451 -6.550 -7.059 1.00 93.25 93 ILE A N 1
ATOM 765 C CA . ILE A 1 93 ? 1.890 -5.624 -6.082 1.00 93.25 93 ILE A CA 1
ATOM 766 C C . ILE A 1 93 ? 0.504 -6.116 -5.676 1.00 93.25 93 ILE A C 1
ATOM 768 O O . ILE A 1 93 ? -0.305 -6.504 -6.514 1.00 93.25 93 ILE A O 1
ATOM 772 N N . GLU A 1 94 ? 0.209 -6.085 -4.388 1.00 94.31 94 GLU A N 1
ATOM 773 C CA . GLU A 1 94 ? -1.109 -6.373 -3.838 1.00 94.31 94 GLU A CA 1
ATOM 774 C C . GLU A 1 94 ? -1.538 -5.196 -2.975 1.00 94.31 94 GLU A C 1
ATOM 776 O O . GLU A 1 94 ? -0.800 -4.757 -2.092 1.00 94.31 94 GLU A O 1
ATOM 781 N N . ILE A 1 95 ? -2.738 -4.690 -3.232 1.00 94.25 95 ILE A N 1
ATOM 782 C CA . ILE A 1 95 ? -3.353 -3.642 -2.432 1.00 94.25 95 ILE A CA 1
ATOM 783 C C . ILE A 1 95 ? -4.488 -4.267 -1.639 1.00 94.25 95 ILE A C 1
ATOM 785 O O . ILE A 1 95 ? -5.446 -4.797 -2.204 1.00 94.25 95 ILE A O 1
ATOM 789 N N . TRP A 1 96 ? -4.397 -4.162 -0.324 1.00 94.00 96 TRP A N 1
ATOM 790 C CA . TRP A 1 96 ? -5.441 -4.563 0.607 1.00 94.00 96 TRP A CA 1
ATOM 791 C C . TRP A 1 96 ? -6.057 -3.323 1.222 1.00 94.00 96 TRP A C 1
ATOM 793 O O . TRP A 1 96 ? -5.356 -2.345 1.459 1.00 94.00 96 TRP A O 1
ATOM 803 N N . VAL A 1 97 ? -7.352 -3.354 1.507 1.00 92.12 97 VAL A N 1
ATOM 804 C CA . VAL A 1 97 ? -8.023 -2.292 2.260 1.00 92.12 97 VAL A CA 1
ATOM 805 C C . VAL A 1 97 ? -8.863 -2.884 3.372 1.00 92.12 97 VAL 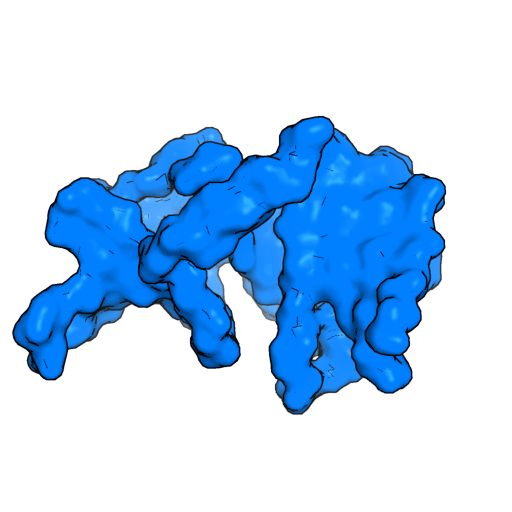A C 1
AT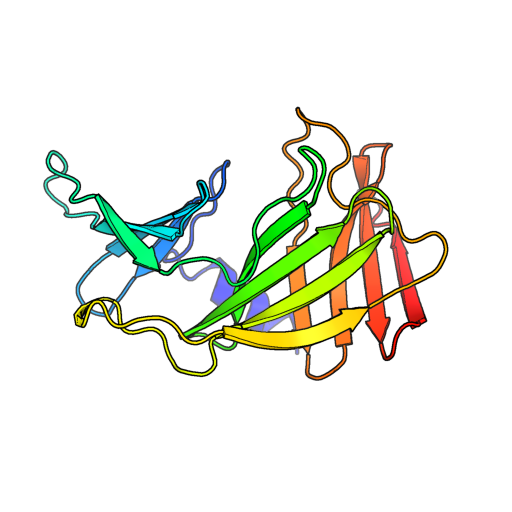OM 807 O O . VAL A 1 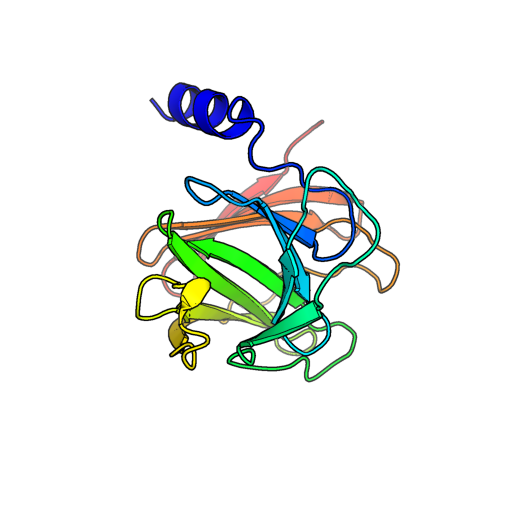97 ? -9.359 -4.006 3.256 1.00 92.12 97 VAL A O 1
ATOM 810 N N . THR A 1 98 ? -9.057 -2.133 4.450 1.00 89.38 98 THR A N 1
ATOM 811 C CA . THR A 1 98 ? -10.035 -2.529 5.462 1.00 89.38 98 THR A CA 1
ATOM 812 C C . THR A 1 98 ? -11.438 -2.393 4.875 1.00 89.38 98 THR A C 1
ATOM 814 O O . THR A 1 98 ? -11.749 -1.450 4.136 1.00 89.38 98 THR A O 1
ATOM 817 N N . LYS A 1 99 ? -12.302 -3.369 5.155 1.00 89.38 99 LYS A N 1
ATOM 818 C CA . LYS A 1 99 ? -13.682 -3.373 4.653 1.00 89.38 99 LYS A CA 1
ATOM 819 C C . LYS A 1 99 ? -14.492 -2.252 5.300 1.00 89.38 99 LYS A C 1
ATOM 821 O O . LYS A 1 99 ? -15.192 -1.513 4.614 1.00 89.38 99 LYS A O 1
ATOM 826 N N . ASN A 1 100 ? -14.329 -2.112 6.611 1.00 84.62 100 ASN A N 1
ATOM 827 C CA . ASN A 1 100 ? -15.066 -1.174 7.443 1.00 84.62 100 ASN A CA 1
ATOM 828 C C . ASN A 1 100 ? -14.155 -0.051 7.947 1.00 84.62 100 ASN A C 1
ATOM 830 O O . ASN A 1 100 ? -12.923 -0.173 7.926 1.00 84.62 100 ASN A O 1
ATOM 834 N N . LYS A 1 101 ? -14.796 1.022 8.419 1.00 80.31 101 LYS A N 1
ATOM 835 C CA . LYS A 1 101 ? -14.169 2.072 9.220 1.00 80.31 101 LYS A CA 1
ATOM 836 C C . LYS A 1 101 ? -13.460 1.462 10.423 1.00 80.31 101 LYS A C 1
ATOM 838 O O . LYS A 1 101 ? -13.979 0.541 11.057 1.00 80.31 101 LYS A O 1
ATOM 843 N N . ILE A 1 102 ? -12.300 2.008 10.744 1.00 71.56 102 ILE A N 1
ATOM 844 C CA . ILE A 1 102 ? -11.518 1.571 11.890 1.00 71.56 102 ILE A CA 1
ATOM 845 C C . ILE A 1 102 ? -12.045 2.244 13.153 1.00 71.56 102 ILE A C 1
ATOM 847 O O . ILE A 1 102 ? -12.149 3.469 13.213 1.00 71.56 102 ILE A O 1
ATOM 851 N N . ASN A 1 103 ? -12.380 1.435 14.159 1.00 67.75 103 ASN A N 1
ATOM 852 C CA . ASN A 1 103 ? -12.765 1.915 15.478 1.00 67.75 103 ASN A CA 1
ATOM 853 C C . ASN A 1 103 ? -11.721 1.474 16.507 1.00 67.75 103 ASN A C 1
ATOM 855 O O . ASN A 1 103 ? -11.626 0.286 16.812 1.00 67.75 103 ASN A O 1
ATOM 859 N N . VAL A 1 104 ? -10.958 2.441 17.023 1.00 59.66 104 VAL A N 1
ATOM 860 C CA . VAL A 1 104 ? -9.890 2.193 17.999 1.00 59.66 104 VAL A CA 1
ATOM 861 C C . VAL A 1 104 ? -10.444 1.774 19.366 1.00 59.66 104 VAL A C 1
ATOM 863 O O . VAL A 1 104 ? -9.791 1.039 20.093 1.00 59.66 104 VAL A O 1
ATOM 866 N N . GLU A 1 105 ? -11.672 2.173 19.694 1.00 55.47 105 GLU A N 1
ATOM 867 C CA . GLU A 1 105 ? -12.251 2.013 21.034 1.00 55.47 105 GLU A CA 1
ATOM 868 C C . GLU A 1 105 ? -12.767 0.599 21.320 1.00 55.47 105 GLU A C 1
ATOM 870 O O . GLU A 1 105 ? -12.811 0.182 22.472 1.00 55.47 105 GLU A O 1
ATOM 875 N N . ASN A 1 106 ? -13.147 -0.152 20.282 1.00 51.78 106 ASN A N 1
ATOM 876 C CA . ASN A 1 106 ? -13.816 -1.445 20.454 1.00 51.78 106 ASN A CA 1
ATOM 877 C C . ASN A 1 106 ? -12.887 -2.658 20.299 1.00 51.78 106 ASN A C 1
ATOM 879 O O . ASN A 1 106 ? -13.377 -3.780 20.399 1.00 51.78 106 ASN A O 1
ATOM 883 N N . GLY A 1 107 ? -11.593 -2.457 20.001 1.00 50.62 107 GLY A N 1
ATOM 884 C CA . GLY A 1 107 ? -10.600 -3.539 19.866 1.00 50.62 107 GLY A CA 1
ATOM 885 C C . GLY A 1 107 ? -11.003 -4.679 18.916 1.00 50.62 107 GLY A C 1
ATOM 886 O O . GLY A 1 107 ? -10.533 -5.802 19.063 1.00 50.62 107 GLY A O 1
ATOM 887 N N . GLY A 1 108 ? -11.936 -4.424 17.994 1.00 59.66 108 GLY A N 1
ATOM 888 C CA . GLY A 1 108 ? -12.530 -5.454 17.149 1.00 59.66 108 GLY A CA 1
ATOM 889 C C . GLY A 1 108 ? -11.600 -5.870 16.013 1.00 59.66 108 GLY A C 1
ATOM 890 O O . GLY A 1 108 ? -10.901 -5.034 15.441 1.00 59.66 108 GLY A O 1
ATOM 891 N N . ASP A 1 109 ? -11.648 -7.153 15.644 1.00 65.88 109 ASP A N 1
ATOM 892 C CA . ASP A 1 109 ? -10.866 -7.691 14.530 1.00 65.88 109 ASP A CA 1
ATOM 893 C C . ASP A 1 109 ? -11.132 -6.915 13.228 1.00 65.88 109 ASP A C 1
ATOM 895 O O . ASP A 1 109 ? -12.266 -6.769 12.756 1.00 65.88 109 ASP A O 1
ATOM 899 N N . VAL A 1 110 ? -10.055 -6.415 12.622 1.00 77.88 110 VAL A N 1
ATOM 900 C CA . VAL A 1 110 ? -10.118 -5.669 11.365 1.00 77.88 110 VAL A CA 1
ATOM 901 C C . VAL A 1 110 ? -10.237 -6.644 10.198 1.00 77.88 110 VAL A C 1
ATOM 903 O O . VAL A 1 110 ? -9.332 -7.426 9.915 1.00 77.88 110 VAL A O 1
ATOM 906 N N . VAL A 1 111 ? -11.346 -6.550 9.465 1.00 86.00 111 VAL A N 1
ATOM 907 C CA . VAL A 1 111 ? -11.554 -7.331 8.241 1.00 86.00 111 VAL A CA 1
ATOM 908 C C . VAL A 1 111 ? -10.879 -6.637 7.063 1.00 86.00 111 VAL A C 1
ATOM 910 O O . VAL A 1 111 ? -11.251 -5.522 6.682 1.00 86.00 111 VAL A O 1
ATOM 913 N N . TRP A 1 112 ? -9.925 -7.329 6.453 1.00 90.38 112 TRP A N 1
ATOM 914 C CA . TRP A 1 112 ? -9.249 -6.903 5.234 1.00 90.38 112 TRP A CA 1
ATOM 915 C C . TRP A 1 112 ? -9.897 -7.511 3.992 1.00 90.38 112 TRP A C 1
ATOM 917 O O . TRP A 1 112 ? -10.404 -8.630 4.018 1.00 90.38 112 TRP A O 1
ATOM 927 N N . MET A 1 113 ? -9.843 -6.786 2.880 1.00 94.31 113 MET A N 1
ATOM 928 C CA . MET A 1 113 ? -10.204 -7.290 1.559 1.00 94.31 113 MET A CA 1
ATOM 929 C C . MET A 1 113 ? -9.136 -6.904 0.539 1.00 94.31 113 MET A C 1
ATOM 931 O O . MET A 1 113 ? -8.584 -5.803 0.595 1.00 94.31 113 MET A O 1
ATOM 935 N N . ASN A 1 114 ? -8.841 -7.809 -0.394 1.00 93.75 114 ASN A N 1
ATOM 936 C CA . ASN A 1 114 ? -7.974 -7.493 -1.520 1.00 93.75 114 ASN A CA 1
ATOM 937 C C . ASN A 1 114 ? -8.721 -6.523 -2.442 1.00 93.75 114 ASN A C 1
ATOM 939 O O . ASN A 1 114 ? -9.822 -6.831 -2.898 1.00 93.75 114 ASN A O 1
ATOM 943 N N . LEU A 1 115 ? -8.152 -5.341 -2.659 1.00 93.50 115 LEU A N 1
ATOM 944 C CA . LEU A 1 115 ? -8.718 -4.340 -3.555 1.00 93.50 115 LEU A CA 1
ATOM 945 C C . LEU A 1 115 ? -8.271 -4.588 -4.995 1.00 93.50 115 LEU A C 1
ATOM 947 O O . LEU A 1 115 ? -9.082 -4.512 -5.913 1.00 93.50 115 LEU A O 1
ATOM 951 N N . MET A 1 116 ? -6.979 -4.855 -5.184 1.00 93.75 116 MET A N 1
ATOM 952 C CA . MET A 1 116 ? -6.402 -5.168 -6.487 1.00 93.75 116 MET A CA 1
ATOM 953 C C . MET A 1 116 ? -5.069 -5.902 -6.338 1.00 93.75 116 MET A C 1
ATOM 955 O O . MET A 1 116 ? -4.342 -5.726 -5.356 1.00 93.75 116 MET A O 1
ATOM 959 N N . ALA A 1 117 ? -4.724 -6.678 -7.361 1.00 94.00 117 ALA A N 1
ATOM 960 C CA . ALA A 1 117 ? -3.410 -7.273 -7.537 1.00 94.00 117 ALA A CA 1
ATOM 961 C C . ALA A 1 117 ? -2.869 -6.879 -8.913 1.00 94.00 117 ALA A C 1
ATOM 963 O O . ALA A 1 117 ? -3.573 -7.006 -9.915 1.00 94.00 117 ALA A O 1
ATOM 964 N N . LEU A 1 118 ? -1.632 -6.393 -8.936 1.00 93.00 118 LEU A N 1
ATOM 965 C CA . LEU A 1 118 ? -0.962 -5.871 -10.114 1.00 93.00 118 LEU A CA 1
ATOM 966 C C . LEU A 1 118 ? 0.296 -6.690 -10.400 1.00 93.00 118 LEU A C 1
ATOM 968 O O . LEU A 1 118 ? 1.119 -6.901 -9.510 1.00 93.00 118 LEU A O 1
ATOM 972 N N . SER A 1 119 ? 0.458 -7.144 -11.638 1.00 91.88 119 SER A N 1
ATOM 973 C CA . SER A 1 119 ? 1.653 -7.866 -12.086 1.00 91.88 119 SER A CA 1
ATOM 974 C C . SER A 1 119 ? 2.144 -7.268 -13.395 1.00 91.88 119 SER A C 1
ATOM 976 O O . SER A 1 119 ? 1.727 -7.682 -14.475 1.00 91.88 119 SER A O 1
ATOM 978 N N . ILE A 1 120 ? 3.012 -6.267 -13.283 1.00 90.06 120 ILE A N 1
ATOM 979 C CA . ILE A 1 120 ? 3.543 -5.521 -14.423 1.00 90.06 120 ILE A CA 1
ATOM 980 C C . ILE A 1 120 ? 4.946 -6.062 -14.731 1.00 90.06 120 ILE A C 1
ATOM 982 O O . ILE A 1 120 ? 5.792 -6.080 -13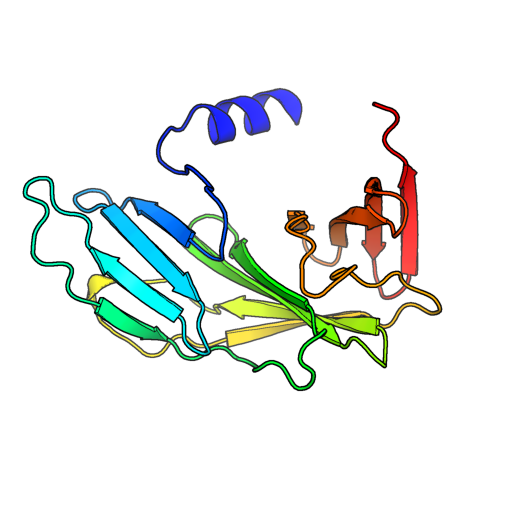.830 1.00 90.06 120 ILE A O 1
ATOM 986 N N . PRO A 1 121 ? 5.219 -6.513 -15.968 1.00 84.00 121 PRO A N 1
ATOM 987 C CA . PRO A 1 121 ? 6.555 -6.948 -16.358 1.00 84.00 121 PRO A CA 1
ATOM 988 C C . PRO A 1 121 ? 7.592 -5.844 -16.127 1.00 84.00 121 PRO A C 1
ATOM 990 O O . PRO A 1 121 ? 7.344 -4.689 -16.462 1.00 84.00 121 PRO A O 1
ATOM 993 N N . ASN A 1 122 ? 8.756 -6.212 -15.585 1.00 84.06 122 ASN A N 1
ATOM 994 C CA . ASN A 1 122 ? 9.886 -5.306 -15.331 1.00 84.06 122 ASN A CA 1
ATOM 995 C C . ASN A 1 122 ? 9.572 -4.109 -14.412 1.00 84.06 122 ASN A C 1
ATOM 997 O O . ASN A 1 122 ? 10.255 -3.092 -14.480 1.00 84.06 122 ASN A O 1
ATOM 1001 N N . PHE A 1 123 ? 8.558 -4.209 -13.547 1.00 87.94 123 PHE A N 1
ATOM 1002 C CA . PHE A 1 123 ? 8.245 -3.126 -12.617 1.00 87.94 123 PHE A CA 1
ATOM 1003 C C . PHE A 1 123 ? 9.342 -2.959 -11.550 1.00 87.94 123 PHE A C 1
ATOM 1005 O O . PHE A 1 123 ? 9.808 -3.967 -10.997 1.00 87.94 123 PHE A O 1
ATOM 1012 N N . PRO A 1 124 ? 9.745 -1.719 -11.219 1.00 86.25 124 PRO A N 1
ATOM 1013 C CA . PRO A 1 124 ? 10.824 -1.483 -10.273 1.00 86.25 124 PRO A CA 1
ATOM 1014 C C . PRO A 1 124 ? 10.473 -1.954 -8.858 1.00 86.25 124 PRO A C 1
ATOM 1016 O O . PRO A 1 124 ? 9.308 -2.021 -8.447 1.00 86.25 124 PRO A O 1
ATOM 1019 N N . GLY A 1 125 ? 11.511 -2.307 -8.100 1.00 85.19 125 GLY A N 1
ATOM 1020 C CA . GLY A 1 125 ? 11.379 -2.594 -6.676 1.00 85.19 125 GLY A CA 1
ATOM 1021 C C . GLY A 1 125 ? 11.099 -1.317 -5.887 1.00 85.19 125 GLY A C 1
ATOM 1022 O O . GLY A 1 125 ? 11.747 -0.302 -6.104 1.00 85.19 125 GLY A O 1
ATOM 1023 N N . LEU A 1 126 ? 10.157 -1.379 -4.951 1.00 81.88 126 LEU A N 1
ATOM 1024 C CA . LEU A 1 126 ? 9.802 -0.253 -4.080 1.00 81.88 126 LEU A CA 1
ATOM 1025 C C . LEU A 1 126 ? 10.672 -0.140 -2.829 1.00 81.88 126 LEU A C 1
ATOM 1027 O O . LEU A 1 126 ? 10.581 0.842 -2.100 1.00 81.88 126 LEU A O 1
ATOM 1031 N N . VAL A 1 127 ? 11.484 -1.160 -2.567 1.00 74.19 127 VAL A N 1
ATOM 1032 C CA . VAL A 1 127 ? 12.527 -1.154 -1.544 1.00 74.19 127 VAL A CA 1
ATOM 1033 C C . VAL A 1 127 ? 13.840 -1.339 -2.283 1.00 74.19 127 VAL A C 1
ATOM 1035 O O . VAL A 1 127 ? 14.077 -2.396 -2.870 1.00 74.19 127 VAL A O 1
ATOM 1038 N N . LEU A 1 128 ? 14.645 -0.280 -2.295 1.00 63.81 128 LEU A N 1
ATOM 1039 C CA . LEU A 1 128 ? 15.912 -0.221 -3.025 1.00 63.81 128 LEU A CA 1
ATOM 1040 C C . LEU A 1 128 ? 17.031 -0.972 -2.290 1.00 63.81 128 LEU A C 1
ATOM 1042 O O . LEU A 1 128 ? 17.880 -1.596 -2.916 1.00 63.81 128 LEU A O 1
ATOM 1046 N N . ASP A 1 129 ? 17.016 -0.921 -0.958 1.00 63.59 129 ASP A N 1
ATOM 1047 C CA . ASP A 1 129 ? 18.089 -1.381 -0.078 1.00 63.59 129 ASP A CA 1
ATOM 1048 C C . ASP A 1 129 ? 17.521 -1.553 1.352 1.00 63.59 129 ASP A C 1
ATOM 1050 O O . ASP A 1 129 ? 16.596 -0.834 1.734 1.00 63.59 129 ASP A O 1
ATOM 1054 N N . GLU A 1 130 ? 18.050 -2.507 2.129 1.00 54.16 130 GLU A N 1
ATOM 1055 C CA . GLU A 1 130 ? 17.708 -2.734 3.549 1.00 54.16 130 GLU A CA 1
ATOM 1056 C C . GLU A 1 130 ? 17.968 -1.496 4.436 1.00 54.16 130 GLU A C 1
ATOM 1058 O O . GLU A 1 130 ? 17.349 -1.348 5.490 1.00 54.16 130 GLU A O 1
ATOM 1063 N N . TYR A 1 131 ? 18.826 -0.578 3.987 1.00 51.69 131 TYR A N 1
ATOM 1064 C CA . TYR A 1 131 ? 19.191 0.683 4.632 1.00 51.69 131 TYR A CA 1
ATOM 1065 C C . TYR A 1 131 ? 18.582 1.926 3.958 1.00 51.69 131 TYR A C 1
ATOM 1067 O O . TYR A 1 131 ? 18.781 3.044 4.443 1.00 51.69 131 TYR A O 1
ATOM 1075 N N . SER A 1 132 ? 17.811 1.769 2.873 1.00 57.06 132 SER A N 1
ATOM 1076 C CA . SER A 1 132 ? 17.188 2.901 2.184 1.00 57.06 132 SER A CA 1
ATOM 1077 C C . SER A 1 132 ? 15.909 3.330 2.894 1.00 57.06 132 SER A C 1
ATOM 1079 O O . SER A 1 132 ? 14.906 2.620 2.940 1.00 57.06 132 SER A O 1
ATOM 1081 N N . TYR A 1 133 ? 15.928 4.552 3.424 1.00 55.19 133 TYR A N 1
ATOM 1082 C CA . TYR A 1 133 ? 14.802 5.156 4.141 1.00 55.19 133 TYR A CA 1
ATOM 1083 C C . TYR A 1 133 ? 13.716 5.734 3.220 1.00 55.19 133 TYR A C 1
ATOM 1085 O O . TYR A 1 133 ? 12.737 6.301 3.717 1.00 55.19 133 TYR A O 1
ATOM 1093 N N . SER A 1 134 ? 13.878 5.644 1.894 1.00 65.00 134 SER A N 1
ATOM 1094 C CA . SER A 1 134 ? 12.914 6.212 0.948 1.00 65.00 134 SER A CA 1
ATOM 1095 C C . SER A 1 134 ? 11.637 5.365 0.908 1.00 65.00 134 SER A C 1
ATOM 1097 O O . SER A 1 134 ? 11.532 4.356 0.222 1.00 65.00 134 SER A O 1
ATOM 1099 N N . GLN A 1 135 ? 10.645 5.762 1.706 1.00 71.38 135 GLN A N 1
ATOM 1100 C CA . GLN A 1 135 ? 9.339 5.113 1.699 1.00 71.38 135 GLN A CA 1
ATOM 1101 C C . GLN A 1 135 ? 8.511 5.638 0.526 1.00 71.38 135 GLN A C 1
ATOM 1103 O O . GLN A 1 135 ? 8.247 6.846 0.469 1.00 71.38 135 GLN A O 1
ATOM 1108 N N . PRO A 1 136 ? 8.015 4.768 -0.366 1.00 78.69 136 PRO A N 1
ATOM 1109 C CA . PRO A 1 136 ? 7.160 5.204 -1.442 1.00 78.69 136 PRO A CA 1
ATOM 1110 C C . PRO A 1 136 ? 5.858 5.763 -0.879 1.00 78.69 136 PRO A C 1
ATOM 1112 O O . PRO A 1 136 ? 5.290 5.288 0.115 1.00 78.69 136 PRO A O 1
ATOM 1115 N N . SER A 1 137 ? 5.355 6.790 -1.543 1.00 82.94 137 SER A N 1
ATOM 1116 C CA . SER A 1 137 ? 4.004 7.290 -1.331 1.00 82.94 137 SER A CA 1
ATOM 1117 C C . SER A 1 137 ? 3.092 6.721 -2.398 1.00 82.94 137 SER A C 1
ATOM 1119 O O . SER A 1 137 ? 3.500 6.543 -3.538 1.00 82.94 137 SER A O 1
ATOM 1121 N N . TYR A 1 138 ? 1.861 6.390 -2.030 1.00 88.38 138 TYR A N 1
ATOM 1122 C CA . TYR A 1 138 ? 0.898 5.905 -3.001 1.00 88.38 138 TYR A CA 1
ATOM 1123 C C . TYR A 1 138 ? -0.491 6.430 -2.696 1.00 88.38 138 TYR A C 1
ATOM 1125 O O . TYR A 1 138 ? -0.822 6.767 -1.556 1.00 88.38 138 TYR A O 1
ATOM 1133 N N . PHE A 1 139 ? -1.292 6.489 -3.747 1.00 86.81 139 PHE A N 1
ATOM 1134 C CA . PHE A 1 139 ? -2.688 6.861 -3.711 1.00 86.81 139 PHE A CA 1
ATOM 1135 C C . PHE A 1 139 ? -3.480 5.916 -4.605 1.00 86.81 139 PHE A C 1
ATOM 1137 O O . PHE A 1 139 ? -3.000 5.473 -5.649 1.00 86.81 139 PHE A O 1
ATOM 1144 N N . ILE A 1 140 ? -4.698 5.610 -4.173 1.00 90.19 140 ILE A N 1
ATOM 1145 C CA . ILE A 1 140 ? -5.589 4.692 -4.865 1.00 90.19 140 ILE A CA 1
ATOM 1146 C C . ILE A 1 140 ? -6.831 5.466 -5.284 1.00 90.19 140 ILE A C 1
ATOM 1148 O O . ILE A 1 140 ? -7.544 5.996 -4.428 1.00 90.19 140 ILE A O 1
ATOM 1152 N N . ASP A 1 141 ? -7.099 5.474 -6.584 1.00 87.44 141 ASP A N 1
ATOM 1153 C CA . ASP A 1 141 ? -8.307 6.038 -7.176 1.00 87.44 141 ASP A CA 1
ATOM 1154 C C . ASP A 1 141 ? -9.044 4.953 -7.957 1.00 87.44 141 ASP A C 1
ATOM 1156 O O . ASP A 1 141 ? -8.684 4.626 -9.085 1.00 87.44 141 ASP A O 1
ATOM 1160 N N . ASP A 1 142 ? -10.046 4.343 -7.326 1.00 86.31 142 ASP A N 1
ATOM 1161 C CA . ASP A 1 142 ? -10.762 3.182 -7.864 1.00 86.31 142 ASP A CA 1
ATOM 1162 C C . ASP A 1 142 ? -9.806 2.042 -8.286 1.00 86.31 142 ASP A C 1
ATOM 1164 O O . ASP A 1 142 ? -9.213 1.395 -7.417 1.00 86.31 142 ASP A O 1
ATOM 1168 N N . LYS A 1 143 ? -9.620 1.813 -9.593 1.00 86.75 143 LYS A N 1
ATOM 1169 C CA . LYS A 1 143 ? -8.698 0.811 -10.163 1.00 86.75 143 LYS A CA 1
ATOM 1170 C C . LYS A 1 143 ? -7.302 1.349 -10.486 1.00 86.75 143 LYS A C 1
ATOM 1172 O O . LYS A 1 143 ? -6.460 0.599 -10.985 1.00 86.75 143 LYS A O 1
ATOM 1177 N N . ARG A 1 144 ? -7.056 2.635 -10.246 1.00 91.81 144 ARG A N 1
ATOM 1178 C CA . ARG A 1 144 ? -5.783 3.296 -10.527 1.00 91.81 144 ARG A CA 1
ATOM 1179 C C . ARG A 1 144 ? -4.929 3.355 -9.276 1.00 91.81 144 ARG A C 1
ATOM 1181 O O . ARG A 1 144 ? -5.376 3.804 -8.219 1.00 91.81 144 ARG A O 1
ATOM 1188 N N . LEU A 1 145 ? -3.677 2.949 -9.423 1.00 93.38 145 LEU A N 1
ATOM 1189 C CA . LEU A 1 145 ? -2.640 3.121 -8.419 1.00 93.38 145 LEU A CA 1
ATOM 1190 C C . LEU A 1 145 ? -1.673 4.194 -8.913 1.00 93.38 145 LEU A C 1
ATOM 1192 O O . LEU A 1 145 ? -1.031 4.027 -9.949 1.00 93.38 145 LEU A O 1
ATOM 1196 N N . VAL A 1 146 ? -1.560 5.285 -8.163 1.00 90.94 146 VAL A N 1
ATOM 1197 C CA . VAL A 1 146 ? -0.500 6.278 -8.351 1.00 90.94 146 VAL A CA 1
ATOM 1198 C C . VAL A 1 146 ? 0.545 6.033 -7.281 1.00 90.94 146 VAL A C 1
ATOM 1200 O O . VAL A 1 146 ? 0.222 6.003 -6.095 1.00 90.94 146 VAL A O 1
ATOM 1203 N N . LEU A 1 147 ? 1.789 5.853 -7.691 1.00 90.50 147 LEU A N 1
ATOM 1204 C CA . LEU A 1 147 ? 2.898 5.490 -6.828 1.00 90.50 147 LEU A CA 1
ATOM 1205 C C . LEU A 1 147 ? 4.041 6.459 -7.068 1.00 90.50 147 LEU A C 1
ATOM 1207 O O . LEU A 1 147 ? 4.376 6.742 -8.209 1.00 90.50 147 LEU A O 1
ATOM 1211 N N . CYS A 1 148 ? 4.643 6.958 -6.003 1.00 86.62 148 CYS A N 1
ATOM 1212 C CA . CYS A 1 148 ? 5.841 7.768 -6.065 1.00 86.62 148 CYS A CA 1
ATOM 1213 C C . CYS A 1 148 ? 6.930 7.092 -5.237 1.00 86.62 148 CYS A C 1
ATOM 1215 O O . CYS A 1 148 ? 6.740 6.874 -4.038 1.00 86.62 148 CYS A O 1
ATOM 1217 N N . SER A 1 149 ? 8.031 6.724 -5.887 1.00 83.50 149 SER A N 1
ATOM 1218 C CA . SER A 1 149 ? 9.159 6.003 -5.292 1.00 83.50 149 SER A CA 1
ATOM 1219 C C . SER A 1 149 ? 10.465 6.494 -5.892 1.00 83.50 149 SER A C 1
ATOM 1221 O O . SER A 1 149 ? 10.492 6.895 -7.054 1.00 83.50 149 SER A O 1
ATOM 1223 N N . CYS A 1 150 ? 11.546 6.423 -5.123 1.00 79.50 150 CYS A N 1
ATOM 1224 C CA . CYS A 1 150 ? 12.883 6.581 -5.678 1.00 79.50 150 CYS A CA 1
ATOM 1225 C C . CYS A 1 150 ? 13.268 5.338 -6.492 1.00 79.50 150 CYS A C 1
ATOM 1227 O O . CYS A 1 150 ? 12.862 4.225 -6.143 1.00 79.50 150 CYS A O 1
ATOM 1229 N N . ASP A 1 151 ? 14.028 5.540 -7.565 1.00 76.88 151 ASP A N 1
ATOM 1230 C CA . ASP A 1 151 ? 14.753 4.473 -8.256 1.00 76.88 151 ASP A CA 1
ATOM 1231 C C . ASP A 1 151 ? 16.083 4.149 -7.554 1.00 76.88 151 ASP A C 1
ATOM 1233 O O . ASP A 1 151 ? 16.449 4.772 -6.558 1.00 76.88 151 ASP A O 1
ATOM 1237 N N . GLU A 1 152 ? 16.829 3.182 -8.091 1.00 72.38 152 GLU A N 1
ATOM 1238 C CA . GLU A 1 152 ? 18.129 2.740 -7.558 1.00 72.38 152 GLU A CA 1
ATOM 1239 C C . GLU A 1 152 ? 19.187 3.848 -7.514 1.00 72.38 152 GLU A C 1
ATOM 1241 O O . GLU A 1 152 ? 20.127 3.773 -6.726 1.00 72.38 152 GLU A O 1
ATOM 1246 N N . THR A 1 153 ? 19.019 4.901 -8.310 1.00 76.88 153 THR A N 1
ATOM 1247 C CA . THR A 1 153 ? 19.900 6.073 -8.313 1.00 76.88 153 THR A CA 1
ATOM 1248 C C . THR A 1 153 ? 19.434 7.175 -7.355 1.00 76.88 153 THR A C 1
ATOM 1250 O O . THR A 1 153 ? 20.124 8.179 -7.181 1.00 76.88 153 THR A O 1
ATOM 1253 N N . GLY A 1 154 ? 18.293 6.981 -6.689 1.00 75.25 154 GLY A N 1
ATOM 1254 C CA . GLY A 1 154 ? 17.693 7.921 -5.749 1.00 75.25 154 GLY A CA 1
ATOM 1255 C C . GLY A 1 154 ? 16.773 8.958 -6.396 1.00 75.25 154 GLY A C 1
ATOM 1256 O O . GLY A 1 154 ? 16.189 9.769 -5.670 1.00 75.25 154 GLY A O 1
ATOM 1257 N N . TYR A 1 155 ? 16.588 8.943 -7.721 1.00 80.81 155 TYR A N 1
ATOM 1258 C CA . TYR A 1 155 ? 15.701 9.894 -8.386 1.00 80.81 155 TYR A CA 1
ATOM 1259 C C . TYR A 1 155 ? 14.237 9.532 -8.126 1.00 80.81 155 TYR A C 1
ATOM 1261 O O . TYR A 1 155 ? 13.860 8.366 -8.251 1.00 80.81 155 TYR A O 1
ATOM 1269 N N . PRO A 1 156 ? 13.387 10.505 -7.758 1.00 82.00 156 PRO A N 1
ATOM 1270 C CA . PRO A 1 156 ? 11.978 10.245 -7.524 1.00 82.00 156 PRO A CA 1
ATOM 1271 C C . PRO A 1 156 ? 11.220 10.072 -8.843 1.00 82.00 156 PRO A C 1
ATOM 1273 O O . PRO A 1 156 ? 11.307 10.901 -9.747 1.00 82.00 156 PRO A O 1
ATOM 1276 N N . TRP A 1 157 ? 10.409 9.023 -8.918 1.00 86.50 157 TRP A N 1
ATOM 1277 C CA . TRP A 1 157 ? 9.540 8.713 -10.049 1.00 86.50 157 TRP A CA 1
ATOM 1278 C C . TRP A 1 157 ? 8.086 8.662 -9.619 1.00 86.50 157 TRP A C 1
ATOM 1280 O O . TRP A 1 157 ? 7.782 8.185 -8.528 1.00 86.50 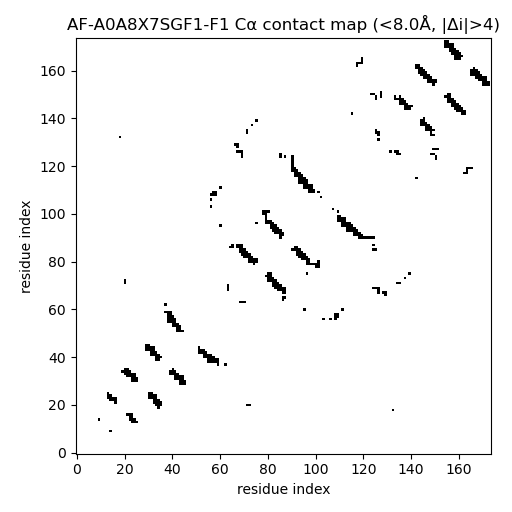157 TRP A O 1
ATOM 1290 N N . ILE A 1 158 ? 7.186 9.098 -10.499 1.00 89.50 158 ILE A N 1
ATOM 1291 C CA . ILE A 1 158 ? 5.744 8.880 -10.387 1.00 89.50 158 ILE A CA 1
ATOM 1292 C C . ILE A 1 158 ? 5.323 7.837 -11.417 1.00 89.50 158 ILE A C 1
ATOM 1294 O O . ILE A 1 158 ? 5.459 8.060 -12.615 1.00 89.50 158 ILE A O 1
ATOM 1298 N N . TYR A 1 159 ? 4.725 6.750 -10.945 1.00 91.00 159 TYR A N 1
ATOM 1299 C CA . TYR A 1 159 ? 4.117 5.694 -11.742 1.00 91.00 159 TYR A CA 1
ATOM 1300 C C . TYR A 1 159 ? 2.599 5.786 -11.625 1.00 91.00 159 TYR A C 1
ATOM 1302 O O . TYR A 1 159 ? 2.051 5.900 -10.526 1.00 91.00 159 TYR A O 1
ATOM 1310 N N . VAL A 1 160 ? 1.909 5.694 -12.752 1.00 92.75 160 VAL A N 1
ATOM 1311 C CA . VAL A 1 160 ? 0.454 5.565 -12.822 1.00 92.75 160 VAL A CA 1
ATOM 1312 C C . VAL A 1 160 ? 0.146 4.216 -13.437 1.00 92.75 160 VAL A C 1
ATOM 1314 O O . VAL A 1 160 ? 0.509 3.950 -14.581 1.00 92.75 160 VAL A O 1
ATOM 1317 N N . VAL A 1 161 ? -0.524 3.364 -12.673 1.00 92.56 161 VAL A N 1
ATOM 1318 C CA . VAL A 1 161 ? -0.868 2.001 -13.070 1.00 92.56 161 VAL A CA 1
ATOM 1319 C C . VAL A 1 161 ? -2.381 1.842 -13.106 1.00 92.56 161 VAL A C 1
ATOM 1321 O O . VAL A 1 161 ? -3.074 2.249 -12.175 1.00 92.56 161 VAL A O 1
ATOM 1324 N N . GLU A 1 162 ? -2.882 1.193 -14.152 1.00 91.44 162 GLU A N 1
ATOM 1325 C CA . GLU A 1 162 ? -4.292 0.844 -14.326 1.00 91.44 162 GLU A CA 1
ATOM 1326 C C . GLU A 1 162 ? -4.390 -0.531 -15.000 1.00 91.44 162 GLU A C 1
ATOM 1328 O O . GLU A 1 162 ? -3.670 -0.802 -15.956 1.00 91.44 162 GLU A O 1
ATOM 1333 N N . GLU A 1 163 ? -5.245 -1.424 -14.493 1.00 87.06 163 GLU A N 1
ATOM 1334 C CA . GLU A 1 163 ? -5.538 -2.734 -15.113 1.00 87.06 163 GLU A CA 1
ATOM 1335 C C . GLU A 1 163 ? -4.294 -3.552 -15.545 1.00 87.06 163 GLU A C 1
ATOM 1337 O O . GLU A 1 163 ? -4.215 -4.047 -16.668 1.00 87.06 163 GLU A O 1
ATOM 1342 N N . ASN A 1 164 ? -3.309 -3.714 -14.648 1.00 86.38 164 ASN A N 1
ATOM 1343 C CA . ASN A 1 164 ? -2.024 -4.395 -14.912 1.00 86.38 164 ASN A CA 1
ATOM 1344 C C . ASN A 1 164 ? -1.120 -3.727 -15.962 1.00 86.38 164 ASN A C 1
ATOM 1346 O O . ASN A 1 164 ? -0.174 -4.351 -16.444 1.00 86.38 164 ASN A O 1
ATOM 1350 N N . LYS A 1 165 ? -1.369 -2.467 -16.315 1.00 89.31 165 LYS A N 1
ATOM 1351 C CA . LYS A 1 165 ? -0.562 -1.721 -17.282 1.00 89.31 165 LYS A CA 1
ATOM 1352 C C . LYS A 1 165 ? 0.003 -0.465 -16.642 1.00 89.31 165 LYS A C 1
ATOM 1354 O O . LYS A 1 165 ? -0.697 0.258 -15.934 1.00 89.31 165 LYS A O 1
ATOM 1359 N N . LEU A 1 166 ? 1.276 -0.200 -16.919 1.00 91.62 166 LEU A N 1
ATOM 1360 C CA . LEU A 1 166 ? 1.886 1.093 -16.643 1.00 91.62 166 LEU A CA 1
ATOM 1361 C C . LEU A 1 166 ? 1.334 2.096 -17.664 1.00 91.62 166 LEU A C 1
ATOM 1363 O O . LEU A 1 166 ? 1.603 1.985 -18.857 1.00 91.62 166 LEU A O 1
ATOM 1367 N N . VAL A 1 167 ? 0.498 3.021 -17.197 1.00 92.56 167 VAL A N 1
ATOM 1368 C CA . VAL A 1 167 ? -0.155 4.052 -18.020 1.00 92.56 167 VAL A CA 1
ATOM 1369 C C . VAL A 1 167 ? 0.771 5.242 -18.228 1.00 92.56 167 VAL A C 1
ATOM 1371 O O . VAL A 1 167 ? 0.783 5.844 -19.297 1.00 92.56 167 VAL A O 1
ATOM 1374 N N . SER A 1 168 ? 1.517 5.606 -17.188 1.00 90.50 168 SER A N 1
ATOM 1375 C CA . SER A 1 168 ? 2.450 6.725 -17.220 1.00 90.50 168 SER A CA 1
ATOM 1376 C C . SER A 1 168 ? 3.565 6.508 -16.211 1.00 90.50 168 SER A C 1
ATOM 1378 O O . SER A 1 168 ? 3.339 5.954 -15.134 1.00 90.50 168 SER A O 1
ATOM 1380 N N . GLU A 1 169 ? 4.748 6.983 -16.561 1.00 91.81 169 GLU A N 1
ATOM 1381 C CA . GLU A 1 169 ? 5.920 7.027 -15.707 1.00 91.81 169 GLU A CA 1
ATOM 1382 C C . GLU A 1 169 ? 6.625 8.365 -15.950 1.00 91.81 169 GLU A C 1
ATOM 1384 O O . GLU A 1 169 ? 6.866 8.753 -17.094 1.00 91.81 169 GLU A O 1
ATOM 1389 N N . VAL A 1 170 ? 6.891 9.106 -14.877 1.00 88.69 170 VAL A N 1
ATOM 1390 C CA . VAL A 1 170 ? 7.479 10.448 -14.941 1.00 88.69 170 VAL A CA 1
ATOM 1391 C C . VAL A 1 170 ? 8.581 10.562 -13.904 1.00 88.69 170 VAL A C 1
ATOM 1393 O O . VAL A 1 170 ? 8.313 10.444 -12.708 1.00 88.69 170 VAL A O 1
ATOM 1396 N N . GLN A 1 171 ? 9.800 10.851 -14.351 1.00 88.50 171 GLN A N 1
ATOM 1397 C CA . GLN A 1 171 ? 10.888 11.234 -13.459 1.00 88.50 171 GLN A CA 1
ATOM 1398 C C . GLN A 1 171 ? 10.668 12.672 -12.994 1.00 88.50 171 GLN A C 1
ATOM 1400 O O . GLN A 1 171 ? 10.389 13.569 -13.794 1.00 88.50 171 GLN A O 1
ATOM 1405 N N . LEU A 1 172 ? 10.780 12.902 -11.692 1.00 76.69 172 LEU A N 1
ATOM 1406 C CA . LEU A 1 172 ? 10.756 14.237 -11.122 1.00 76.69 172 LEU A CA 1
ATOM 1407 C C . LEU A 1 172 ? 12.189 14.777 -11.096 1.00 76.69 172 LEU A 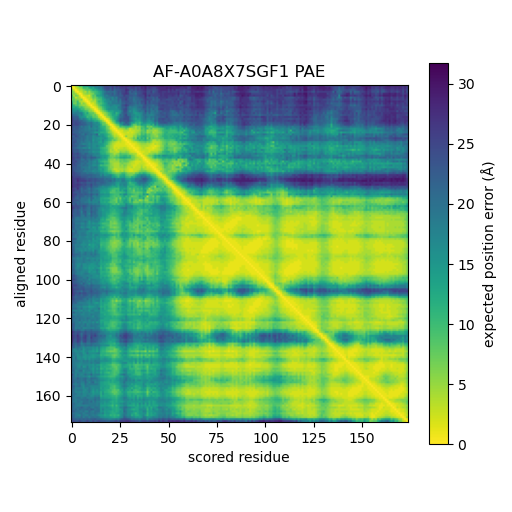C 1
ATOM 1409 O O . LEU A 1 172 ? 13.029 14.296 -10.338 1.00 76.69 172 LEU A O 1
ATOM 1413 N N . ASN A 1 173 ? 12.453 15.795 -11.913 1.00 75.12 173 ASN A N 1
ATOM 1414 C CA . ASN A 1 173 ? 13.699 16.552 -11.839 1.00 75.12 173 ASN A CA 1
ATOM 1415 C C . ASN A 1 173 ? 13.633 17.492 -10.630 1.00 75.12 173 ASN A C 1
ATOM 1417 O O . ASN A 1 173 ? 12.682 18.270 -10.510 1.00 75.12 173 ASN A O 1
ATOM 1421 N N . GLY A 1 174 ? 14.611 17.361 -9.732 1.00 53.72 174 GLY A N 1
ATOM 1422 C CA . GLY A 1 174 ? 14.793 18.228 -8.564 1.00 53.72 174 GLY A CA 1
ATOM 1423 C C . GLY A 1 174 ? 15.324 19.608 -8.916 1.00 53.72 174 GLY A C 1
ATOM 1424 O O . GLY A 1 174 ? 16.009 19.731 -9.956 1.00 53.72 174 GLY A O 1
#

Nearest PDB structures (foldseek):
  4fhn-assembly2_C  TM=4.664E-01  e=1.851E-01  Schizosaccharomyces pombe 972h-
  4fhn-assembly1_A  TM=4.487E-01  e=1.851E-01  Schizosaccharomyces pombe 972h-
  7snx-assembly1_A  TM=2.626E-01  e=6.198E-02  Oplophorus gracilirostris
  7snr-assembly2_B  TM=2.869E-01  e=1.668E-01  Oplophorus gracilirostris
  7vsx-assembly1_A  TM=2.922E-01  e=3.117E-01  Oplophorus gracilirostris

InterPro domains:
  IPR006527 F-box associated beta-propeller, type 1 [PF07734] (55-173)
  IPR017451 F-box associated beta-propeller domain [TIGR01640] (51-164)

Mean predicted aligned error: 11.65 Å

Sequence (174 aa):
TVRKRWNTLFNDKRFINKSTFRFILSTGSKIYSVSIDPKIVVSELTLDILDKFSEVFCNLPCGMNHPRDALFLRVYKDDRFSLLKQCHVTKKIEIWVTKNKINVENGGDVVWMNLMALSIPNFPGLVLDEYSYSQPSYFIDDKRLVLCSCDETGYPWIYVVEENKLVSEVQLNG

Solvent-accessible surface area (backbone atoms only — not comparable to full-atom values): 10456 Å² total; per-residue (Å²): 135,60,72,67,58,52,55,54,61,69,66,44,82,63,61,65,81,61,85,73,64,37,46,42,48,65,59,100,88,50,37,29,40,34,37,66,69,96,33,36,32,38,26,56,56,58,97,78,82,85,73,67,59,75,41,81,52,35,73,58,93,68,79,77,91,46,97,59,32,32,79,46,78,45,81,32,93,90,48,25,44,28,36,41,36,29,41,62,87,76,39,33,33,38,33,33,29,41,74,56,73,70,59,83,88,71,69,53,86,66,54,67,40,82,74,50,75,36,64,41,87,90,49,79,63,69,49,81,45,100,84,56,81,69,74,57,48,73,48,76,56,93,73,32,40,39,36,36,35,49,49,91,87,63,52,42,30,40,38,33,34,42,89,54,36,82,76,45,77,44,76,56,83,128

Radius of gyration: 16.79 Å; Cα contacts (8 Å, |Δi|>4): 320; chains: 1; bounding box: 35×37×49 Å

Organism: Brassica carinata (NCBI:txid52824)

Secondary structure (DSSP, 8-state):
--HHHHHHHHH-TT----SSS-EEEE-SS-EEEEEEESEEEEEEE-SS-S---EEEEEE-SS--SSTT-EEEEEEETTTEEEEEEE-TTT--EEEEEESS---STT-PPPPEEEEEEE--TTPPPS---TT---PPEEEEETTEEEEEEE-TTS-EEEEEEETTEEEEEEE---

pLDDT: mean 71.56, std 19.02, range [24.41, 94.31]

Foldseek 3Di:
DVVVVVVVVVPPPQFDDDFAQWTWHDDPPWIWTWHCDQATWIWTDDPPPDDTDTDRLEGDPDGQPDLLWAWDWDDDPNFKIWIWTAHPVQRKIWIKIFPDGDDSPPSDYTDIDTQDIARAPPDARQRLDSPDRWHKDWDDDRQWIWIWGAHNVRWIKIFIDGPNDGPDIDTDDD